Protein AF-A0A379FF55-F1 (afdb_monomer_lite)

Foldseek 3Di:
DDDDDDPDPPPDPDLVVLVVVLVVLVVVLVVLCVVCVVVVNVVSVVVSVVSVVVSVVSVVVSVVVVVVVVVVVVVVVVVVVVVVVVVVD

Structure (mmCIF, N/CA/C/O backbone):
data_AF-A0A379FF55-F1
#
_entry.id   AF-A0A379FF55-F1
#
loop_
_atom_site.group_PDB
_atom_site.id
_atom_site.type_symbol
_atom_site.label_atom_id
_atom_site.label_alt_id
_atom_site.label_comp_id
_atom_site.label_asym_id
_atom_site.label_entity_id
_atom_site.label_seq_id
_atom_site.pdbx_PDB_ins_code
_atom_site.Cartn_x
_atom_site.Cartn_y
_atom_site.Cartn_z
_atom_site.occupancy
_atom_site.B_iso_or_equiv
_atom_site.auth_seq_id
_atom_site.auth_comp_id
_atom_site.auth_asym_id
_atom_site.auth_atom_id
_atom_site.pdbx_PDB_model_num
ATOM 1 N N . MET A 1 1 ? 37.479 17.395 6.679 1.00 44.25 1 MET A N 1
ATOM 2 C CA . MET A 1 1 ? 37.215 16.070 6.079 1.00 44.25 1 MET A CA 1
ATOM 3 C C . MET A 1 1 ? 35.713 15.995 5.863 1.00 44.25 1 MET A C 1
ATOM 5 O O . MET A 1 1 ? 34.990 15.881 6.840 1.00 44.25 1 MET A O 1
ATOM 9 N N . SER A 1 2 ? 35.245 16.238 4.637 1.00 49.22 2 SER A N 1
ATOM 10 C CA . SER A 1 2 ? 33.810 16.232 4.319 1.00 49.22 2 SER A CA 1
ATOM 11 C C . SER A 1 2 ? 33.392 14.796 4.025 1.00 49.22 2 SER A C 1
ATOM 13 O O . SER A 1 2 ? 33.981 14.166 3.147 1.00 49.22 2 SER A O 1
ATOM 15 N N . ALA A 1 3 ? 32.453 14.265 4.805 1.00 61.34 3 ALA A N 1
ATOM 16 C CA . ALA A 1 3 ? 31.916 12.924 4.624 1.00 61.34 3 ALA A CA 1
ATOM 17 C C . ALA A 1 3 ? 31.120 12.871 3.310 1.00 61.34 3 ALA A C 1
ATOM 19 O O . ALA A 1 3 ? 30.203 13.663 3.100 1.00 61.34 3 ALA A O 1
ATOM 20 N N . GLY A 1 4 ? 31.517 11.976 2.405 1.00 54.81 4 GLY A N 1
ATOM 21 C CA . GLY A 1 4 ? 30.809 11.737 1.153 1.00 54.81 4 GLY A CA 1
ATOM 22 C C . GLY A 1 4 ? 29.451 11.100 1.427 1.00 54.81 4 GLY A C 1
ATOM 23 O O . GLY A 1 4 ? 29.371 10.083 2.111 1.00 54.81 4 GLY A O 1
ATOM 24 N N . HIS A 1 5 ? 28.389 11.704 0.901 1.00 63.72 5 HIS A N 1
ATOM 25 C CA . HIS A 1 5 ? 27.060 11.109 0.898 1.00 63.72 5 HIS A CA 1
ATOM 26 C C . HIS A 1 5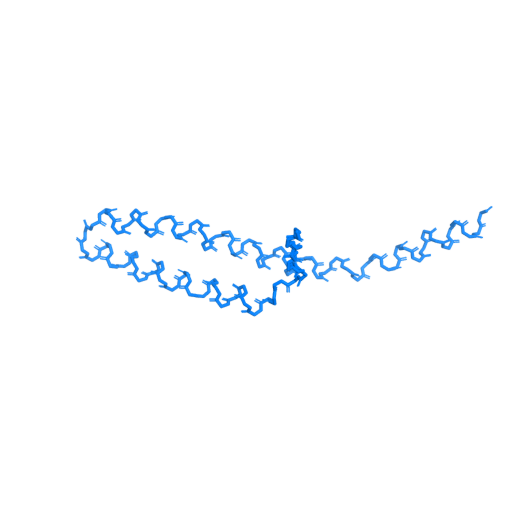 ? 26.982 10.054 -0.215 1.00 63.72 5 HIS A C 1
ATOM 28 O O . HIS A 1 5 ? 27.014 10.388 -1.399 1.00 63.72 5 HIS A O 1
ATOM 34 N N . GLU A 1 6 ? 26.886 8.780 0.169 1.00 63.00 6 GLU A N 1
ATOM 35 C CA . GLU A 1 6 ? 26.507 7.687 -0.727 1.00 63.00 6 GLU A CA 1
ATOM 36 C C . GLU A 1 6 ? 25.024 7.821 -1.086 1.00 63.00 6 GLU A C 1
ATOM 38 O O . GLU A 1 6 ? 24.136 7.656 -0.247 1.00 63.00 6 GLU A O 1
ATOM 43 N N . HIS A 1 7 ? 24.737 8.106 -2.353 1.00 65.31 7 HIS A N 1
ATOM 44 C CA . HIS A 1 7 ? 23.408 7.886 -2.902 1.00 65.31 7 HIS A CA 1
ATOM 45 C C . HIS A 1 7 ? 23.261 6.387 -3.156 1.00 65.31 7 HIS A C 1
ATOM 47 O O . HIS A 1 7 ? 23.783 5.869 -4.142 1.00 65.31 7 HIS A O 1
ATOM 53 N N . GLY A 1 8 ? 22.585 5.688 -2.239 1.00 53.75 8 GLY A N 1
ATOM 54 C CA . GLY A 1 8 ? 22.204 4.293 -2.428 1.00 53.75 8 GLY A CA 1
ATOM 55 C C . GLY A 1 8 ? 21.493 4.135 -3.770 1.00 53.75 8 GLY A C 1
ATOM 56 O O . GLY A 1 8 ? 20.472 4.777 -4.011 1.00 53.75 8 GLY A O 1
ATOM 57 N N . ASP A 1 9 ? 22.081 3.322 -4.646 1.00 49.66 9 ASP A N 1
ATOM 58 C CA . ASP A 1 9 ? 21.586 2.997 -5.981 1.00 49.66 9 ASP A CA 1
ATOM 59 C C . ASP A 1 9 ? 20.132 2.502 -5.856 1.00 49.66 9 ASP A C 1
ATOM 61 O O . ASP A 1 9 ? 19.880 1.351 -5.505 1.00 49.66 9 ASP A O 1
ATOM 65 N N . VAL A 1 10 ? 19.147 3.368 -6.127 1.00 55.19 10 VAL A N 1
ATOM 66 C CA . VAL A 1 10 ? 17.707 3.032 -6.218 1.00 55.19 10 VAL A CA 1
ATOM 67 C C . VAL A 1 10 ? 17.402 2.210 -7.478 1.00 55.19 10 VAL A C 1
ATOM 69 O O . VAL A 1 10 ? 16.301 2.253 -8.031 1.00 55.19 10 VAL A O 1
ATOM 72 N N . LYS A 1 11 ? 18.381 1.441 -7.964 1.00 51.75 11 LYS A N 1
ATOM 73 C CA . LYS A 1 11 ? 18.189 0.462 -9.024 1.00 51.75 11 LYS A CA 1
ATOM 74 C C . LYS A 1 11 ? 17.264 -0.622 -8.513 1.00 51.75 11 LYS A C 1
ATOM 76 O O . LYS A 1 11 ? 17.661 -1.463 -7.717 1.00 51.75 11 LYS A O 1
ATOM 81 N N . ALA A 1 12 ? 16.039 -0.575 -9.024 1.00 56.34 12 ALA A N 1
ATOM 82 C CA . ALA A 1 12 ? 15.051 -1.634 -8.950 1.00 56.34 12 ALA A CA 1
ATOM 83 C C . ALA A 1 12 ? 14.878 -2.176 -7.526 1.00 56.34 12 ALA A C 1
ATOM 85 O O . ALA A 1 12 ? 15.435 -3.217 -7.174 1.00 56.34 12 ALA A O 1
ATOM 86 N N . LEU A 1 13 ? 14.056 -1.496 -6.713 1.00 58.59 13 LEU A N 1
ATOM 87 C CA . LEU A 1 13 ? 13.460 -2.153 -5.550 1.00 58.59 13 LEU A CA 1
ATOM 88 C C . LEU A 1 13 ? 12.952 -3.523 -6.026 1.00 58.59 13 LEU A C 1
ATOM 90 O O . LEU A 1 13 ? 12.141 -3.554 -6.958 1.00 58.59 13 LEU A O 1
ATOM 94 N N . PRO A 1 14 ? 13.463 -4.639 -5.470 1.00 65.00 14 PRO A N 1
ATOM 95 C CA . PRO A 1 14 ? 13.053 -5.960 -5.903 1.00 65.00 14 PRO A CA 1
ATOM 96 C C . PRO A 1 14 ? 11.532 -6.007 -5.852 1.00 65.00 14 PRO A C 1
ATOM 98 O O . PRO A 1 14 ? 10.957 -5.650 -4.825 1.00 65.00 14 PRO A O 1
ATOM 101 N N . GLU A 1 15 ? 10.884 -6.418 -6.939 1.00 70.94 15 GLU A N 1
ATOM 102 C CA . GLU A 1 15 ? 9.419 -6.515 -7.026 1.00 70.94 15 GLU A CA 1
ATOM 103 C C . GLU A 1 15 ? 8.835 -7.236 -5.801 1.00 70.94 15 GLU A C 1
ATOM 105 O O . GLU A 1 15 ? 7.815 -6.827 -5.257 1.00 70.94 15 GLU A O 1
ATOM 110 N N . SER A 1 16 ? 9.564 -8.228 -5.280 1.00 74.81 16 SER A N 1
ATOM 111 C CA . SER A 1 16 ? 9.267 -8.932 -4.033 1.00 74.81 16 SER A CA 1
ATOM 112 C C . SER A 1 16 ? 9.108 -8.007 -2.820 1.00 74.81 16 SER A C 1
ATOM 114 O O . SER A 1 16 ? 8.196 -8.202 -2.028 1.00 74.81 16 SER A O 1
ATOM 116 N N . ARG A 1 17 ? 9.964 -6.991 -2.656 1.00 82.19 17 ARG A N 1
ATOM 117 C CA . ARG A 1 17 ? 9.874 -6.029 -1.543 1.00 82.19 17 ARG A CA 1
ATOM 118 C C . ARG A 1 17 ? 8.670 -5.107 -1.693 1.00 82.19 17 ARG A C 1
ATOM 120 O O . ARG A 1 17 ? 8.024 -4.804 -0.696 1.00 82.19 17 ARG A O 1
ATOM 127 N N . LEU A 1 18 ? 8.352 -4.700 -2.923 1.00 83.00 18 LEU A N 1
ATOM 128 C CA . LEU A 1 18 ? 7.180 -3.871 -3.204 1.00 83.00 18 LEU A CA 1
ATOM 129 C C . LEU A 1 18 ? 5.876 -4.650 -2.963 1.00 83.00 18 LEU A C 1
ATOM 131 O O . LEU A 1 18 ? 4.943 -4.117 -2.372 1.00 83.00 18 LEU A O 1
ATOM 135 N N . LEU A 1 19 ? 5.848 -5.935 -3.334 1.00 84.69 19 LEU A N 1
ATOM 136 C CA . LEU A 1 19 ? 4.745 -6.8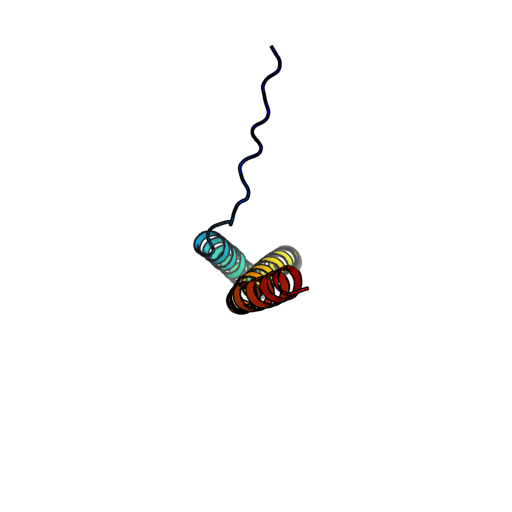52 -3.033 1.00 84.69 19 LEU A CA 1
ATOM 137 C C . LEU A 1 19 ? 4.571 -7.079 -1.527 1.00 84.69 19 LEU A C 1
ATOM 139 O O . LEU A 1 19 ? 3.444 -7.061 -1.042 1.00 84.69 19 LEU A O 1
ATOM 143 N N . ILE A 1 20 ? 5.667 -7.263 -0.781 1.00 88.56 20 ILE A N 1
ATOM 144 C CA . ILE A 1 20 ? 5.622 -7.411 0.682 1.00 88.56 20 ILE A CA 1
ATOM 145 C C . ILE A 1 20 ? 5.070 -6.140 1.336 1.00 88.56 20 ILE A C 1
ATOM 147 O O . ILE A 1 20 ? 4.188 -6.236 2.185 1.00 88.56 20 ILE A O 1
ATOM 151 N N . ALA A 1 21 ? 5.544 -4.960 0.922 1.00 87.81 21 ALA A N 1
ATOM 152 C CA . ALA A 1 21 ? 5.041 -3.685 1.429 1.00 87.81 21 ALA A CA 1
ATOM 153 C C . ALA A 1 21 ? 3.542 -3.514 1.133 1.00 87.81 21 ALA A C 1
ATOM 155 O O . ALA A 1 21 ? 2.774 -3.208 2.039 1.00 87.81 21 ALA A O 1
ATOM 156 N N . PHE A 1 22 ? 3.109 -3.801 -0.099 1.00 89.19 22 PHE A N 1
ATOM 157 C CA . PHE A 1 22 ? 1.695 -3.751 -0.479 1.00 89.19 22 PHE A CA 1
ATOM 158 C C . PHE A 1 22 ? 0.836 -4.714 0.351 1.00 89.19 22 PHE A C 1
ATOM 160 O O . PHE A 1 22 ? -0.225 -4.329 0.836 1.00 89.19 22 PHE A O 1
ATOM 167 N N . ALA A 1 23 ? 1.303 -5.949 0.556 1.00 91.12 23 ALA A N 1
ATOM 168 C CA . ALA A 1 23 ? 0.598 -6.940 1.362 1.00 91.12 23 ALA A CA 1
ATOM 169 C C . ALA A 1 23 ? 0.467 -6.504 2.830 1.00 91.12 23 ALA A C 1
ATOM 171 O O . ALA A 1 23 ? -0.619 -6.604 3.399 1.00 91.12 23 ALA A O 1
ATOM 172 N N . LEU A 1 24 ? 1.542 -5.982 3.429 1.00 91.81 24 LEU A N 1
ATOM 173 C CA . LEU A 1 24 ? 1.532 -5.467 4.800 1.00 91.81 24 LEU A CA 1
ATOM 174 C C . LEU A 1 24 ? 0.568 -4.286 4.942 1.00 91.81 24 LEU A C 1
ATOM 176 O O . LEU A 1 24 ? -0.377 -4.384 5.724 1.00 91.81 24 LEU A O 1
ATOM 180 N N . THR A 1 25 ? 0.751 -3.223 4.153 1.00 91.31 25 THR A N 1
ATOM 181 C CA . THR A 1 25 ? -0.091 -2.016 4.207 1.00 91.31 25 THR A CA 1
ATOM 182 C C . THR A 1 25 ? -1.554 -2.345 3.916 1.00 91.31 25 THR A C 1
ATOM 184 O O . THR A 1 25 ? -2.437 -1.917 4.654 1.00 91.31 25 THR A O 1
ATOM 187 N N . GLY A 1 26 ? -1.825 -3.168 2.899 1.00 90.50 26 GLY A N 1
ATOM 188 C CA . GLY A 1 26 ? -3.181 -3.593 2.556 1.00 90.50 26 GLY A CA 1
ATOM 189 C C . GLY A 1 26 ? -3.846 -4.416 3.661 1.00 90.50 26 GLY A C 1
ATOM 190 O O . GLY A 1 26 ? -5.013 -4.192 3.969 1.00 90.50 26 GLY A O 1
ATOM 191 N N . SER A 1 27 ? -3.113 -5.334 4.300 1.00 93.75 27 SER A N 1
ATOM 192 C CA . SER A 1 27 ? -3.659 -6.135 5.404 1.00 93.75 27 SER A CA 1
ATOM 193 C C . SER A 1 27 ? -4.002 -5.287 6.631 1.00 93.75 27 SER A C 1
ATOM 195 O O . SER A 1 27 ? -5.095 -5.426 7.177 1.00 93.75 27 SER A O 1
ATOM 197 N N . PHE A 1 28 ? -3.116 -4.363 7.015 1.00 92.00 28 PHE A N 1
ATOM 198 C CA . PHE A 1 28 ? -3.349 -3.437 8.122 1.00 92.00 28 PHE A CA 1
ATOM 199 C C . PHE A 1 28 ? -4.525 -2.502 7.835 1.00 92.00 28 PHE A C 1
ATOM 201 O O . PHE A 1 28 ? -5.399 -2.358 8.683 1.00 92.00 28 PHE A O 1
ATOM 208 N N . MET A 1 29 ? -4.620 -1.974 6.611 1.00 93.25 29 MET A N 1
ATOM 209 C CA . MET A 1 29 ? -5.745 -1.138 6.186 1.00 93.25 29 MET A CA 1
ATOM 210 C C . MET A 1 29 ? -7.086 -1.870 6.346 1.00 93.25 29 MET A C 1
ATOM 212 O O . MET A 1 29 ? -8.047 -1.285 6.837 1.00 93.25 29 MET A O 1
ATOM 216 N N . VAL A 1 30 ? -7.171 -3.156 5.979 1.00 93.19 30 VAL A N 1
ATOM 217 C CA . VAL A 1 30 ? -8.400 -3.953 6.165 1.00 93.19 30 VAL A CA 1
ATOM 218 C C . VAL A 1 30 ? -8.724 -4.138 7.649 1.00 93.19 30 VAL A C 1
ATOM 220 O O . VAL A 1 30 ? -9.885 -4.008 8.037 1.00 93.19 30 VAL A O 1
ATOM 223 N N . ILE A 1 31 ? -7.717 -4.420 8.480 1.00 94.12 31 ILE A N 1
ATOM 224 C CA . ILE A 1 31 ? -7.895 -4.583 9.929 1.00 94.12 31 ILE A CA 1
ATOM 225 C C . ILE A 1 31 ? -8.412 -3.285 10.557 1.00 94.12 31 ILE A C 1
ATOM 227 O O . ILE A 1 31 ? -9.381 -3.327 11.311 1.00 94.12 31 ILE A O 1
ATOM 231 N N . GLU A 1 32 ? -7.816 -2.140 10.231 1.00 90.94 32 GLU A N 1
ATOM 232 C CA . GLU A 1 32 ? -8.212 -0.834 10.767 1.00 90.94 32 GLU A CA 1
ATOM 233 C C . GLU A 1 32 ? -9.566 -0.373 10.246 1.00 90.94 32 GLU A C 1
ATOM 235 O O . GLU A 1 32 ? -10.355 0.181 11.007 1.00 90.94 32 GLU A O 1
ATOM 240 N N . PHE A 1 33 ? -9.885 -0.657 8.983 1.00 90.50 33 PHE A N 1
ATOM 241 C CA . PHE A 1 33 ? -11.199 -0.363 8.423 1.00 90.50 33 PHE A CA 1
ATOM 242 C C . PHE A 1 33 ? -12.301 -1.160 9.134 1.00 90.50 33 PHE A C 1
ATOM 244 O O . PHE A 1 33 ? -13.313 -0.594 9.549 1.00 90.50 33 PHE A O 1
ATOM 251 N N . ILE A 1 34 ? -12.091 -2.467 9.335 1.00 91.88 34 ILE A N 1
ATOM 252 C CA . ILE A 1 34 ? -13.032 -3.324 10.071 1.00 91.88 34 ILE A CA 1
ATOM 253 C C . ILE A 1 34 ? -13.091 -2.909 11.546 1.00 91.88 34 ILE A C 1
ATOM 255 O O . ILE A 1 34 ? -14.179 -2.804 12.106 1.00 91.88 34 ILE A O 1
ATOM 259 N N . GLY A 1 35 ? -11.948 -2.629 12.174 1.00 91.12 35 GLY A N 1
ATOM 260 C CA . GLY A 1 35 ? -11.871 -2.154 13.554 1.00 91.12 35 GLY A CA 1
ATOM 261 C C . GLY A 1 35 ? -12.588 -0.817 13.749 1.00 91.12 35 GLY A C 1
ATOM 262 O O . GLY A 1 35 ? -13.346 -0.660 14.703 1.00 91.12 35 GLY A O 1
ATOM 263 N N . GLY A 1 36 ? -12.426 0.122 12.819 1.00 90.19 36 GLY A N 1
ATOM 264 C CA . GLY A 1 36 ? -13.122 1.408 12.807 1.00 90.19 36 GLY A CA 1
ATOM 265 C C . GLY A 1 36 ? -14.626 1.259 12.610 1.00 90.19 36 GLY A C 1
ATOM 266 O O . GLY A 1 36 ? -15.394 1.929 13.295 1.00 90.19 36 GLY A O 1
ATOM 267 N N . TYR A 1 37 ? -15.053 0.330 11.751 1.00 89.44 37 TYR A N 1
ATOM 268 C CA . TYR A 1 37 ? -16.469 0.015 11.567 1.00 89.44 37 TYR A CA 1
ATOM 269 C C . TYR A 1 37 ? -17.091 -0.612 12.823 1.00 89.44 37 TYR A C 1
ATOM 271 O O . TYR A 1 37 ? -18.147 -0.176 13.267 1.00 89.44 37 TYR A O 1
ATOM 279 N N . LEU A 1 38 ? -16.421 -1.593 13.438 1.00 91.88 38 LEU A N 1
ATOM 280 C CA . LEU A 1 38 ? -16.901 -2.266 14.653 1.00 91.88 38 LEU A CA 1
ATOM 281 C C . LEU A 1 38 ? -16.925 -1.349 15.882 1.00 91.88 38 LEU A C 1
ATOM 283 O O . LEU A 1 38 ? -17.760 -1.531 16.761 1.00 91.88 38 LEU A O 1
ATOM 287 N N . THR A 1 39 ? -15.998 -0.394 15.963 1.00 92.00 39 THR A N 1
ATOM 288 C CA . THR A 1 39 ? -15.915 0.574 17.070 1.00 92.00 39 THR A CA 1
ATOM 289 C C . THR A 1 39 ? -16.712 1.854 16.814 1.00 92.00 39 THR A C 1
ATOM 291 O O . THR A 1 39 ? -16.690 2.746 17.659 1.00 92.00 39 THR A O 1
ATOM 294 N N . GLU A 1 40 ? -17.383 1.962 15.657 1.00 87.81 40 GLU A N 1
ATOM 295 C CA . GLU A 1 40 ? -18.079 3.168 15.175 1.00 87.81 40 GLU A CA 1
ATOM 296 C C . GLU A 1 40 ? -17.205 4.440 15.235 1.00 87.81 40 GLU A C 1
ATOM 298 O O . GLU A 1 40 ? -17.684 5.563 15.402 1.00 87.81 40 GLU A O 1
ATOM 303 N N . SER A 1 41 ? -15.886 4.271 15.094 1.00 88.12 41 SER A N 1
ATOM 304 C CA . SER A 1 41 ? -14.904 5.335 15.277 1.00 88.12 41 SER A CA 1
ATOM 305 C C . SER A 1 41 ? -14.455 5.917 13.941 1.00 88.12 41 SER A C 1
ATOM 307 O O . SER A 1 41 ? -13.674 5.316 13.198 1.00 88.12 41 SER A O 1
ATOM 309 N N . LEU A 1 42 ? -14.880 7.154 13.670 1.00 88.50 42 LEU A N 1
ATOM 310 C CA . LEU A 1 42 ? -14.433 7.925 12.504 1.00 88.50 42 LEU A CA 1
ATOM 311 C C . LEU A 1 42 ? -12.922 8.196 12.515 1.00 88.50 42 LEU A C 1
ATOM 313 O O . LEU A 1 42 ? -12.338 8.398 11.454 1.00 88.50 42 LEU A O 1
ATOM 317 N N . ALA A 1 43 ? -12.283 8.179 13.689 1.00 90.44 43 ALA A N 1
ATOM 318 C CA . ALA A 1 43 ? -10.841 8.365 13.806 1.00 90.44 43 ALA A CA 1
ATOM 319 C C . ALA A 1 43 ? -10.068 7.196 13.176 1.00 90.44 43 ALA A C 1
ATOM 321 O O . ALA A 1 43 ? -9.155 7.433 12.391 1.00 90.44 43 ALA A O 1
ATOM 322 N N . LEU A 1 44 ? -10.478 5.949 13.444 1.00 85.88 44 LEU A N 1
ATOM 323 C CA . LEU A 1 44 ? -9.863 4.766 12.824 1.00 85.88 44 LEU A CA 1
ATOM 324 C C . LEU A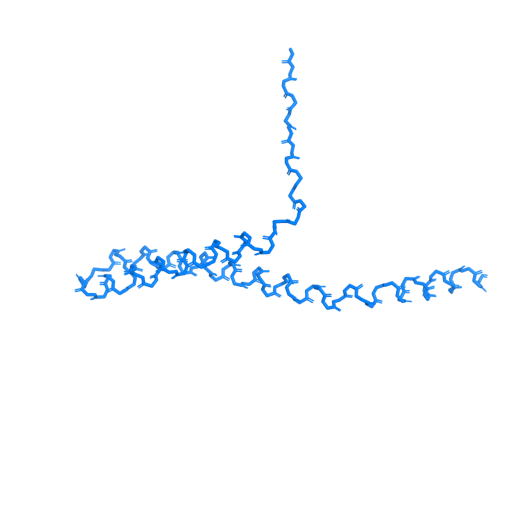 1 44 ? -10.151 4.705 11.321 1.00 85.88 44 LEU A C 1
ATOM 326 O O . LEU A 1 44 ? -9.277 4.351 10.538 1.00 85.88 44 LEU A O 1
ATOM 330 N N . ILE A 1 45 ? -11.361 5.089 10.901 1.00 88.62 45 ILE A N 1
ATOM 331 C CA . ILE A 1 45 ? -11.698 5.161 9.473 1.00 88.62 45 ILE A CA 1
ATOM 332 C C . ILE A 1 45 ? -10.847 6.228 8.764 1.00 88.62 45 ILE A C 1
ATOM 334 O O . ILE A 1 45 ? -10.402 6.010 7.637 1.00 88.62 45 ILE A O 1
ATOM 338 N N . SER A 1 46 ? -10.588 7.368 9.416 1.00 92.81 46 SER A N 1
ATOM 339 C CA . SER A 1 46 ? -9.705 8.411 8.884 1.00 92.81 46 SER A CA 1
ATOM 340 C C . SER A 1 46 ? -8.260 7.932 8.741 1.00 92.81 46 SER A C 1
ATOM 342 O O . SER A 1 46 ? -7.610 8.286 7.759 1.00 92.81 46 SER A O 1
ATOM 344 N N . ASP A 1 47 ? -7.763 7.137 9.688 1.00 90.31 47 ASP A N 1
ATOM 345 C CA . ASP A 1 47 ? -6.415 6.564 9.621 1.00 90.31 47 ASP A CA 1
ATOM 346 C C . ASP A 1 47 ? -6.306 5.537 8.480 1.00 90.31 47 ASP A C 1
ATOM 348 O O . ASP A 1 47 ? -5.428 5.634 7.616 1.00 90.31 47 ASP A O 1
ATOM 352 N N . ALA A 1 48 ? -7.309 4.659 8.360 1.00 90.38 48 ALA A N 1
ATOM 353 C CA . ALA A 1 48 ? -7.410 3.685 7.276 1.00 90.38 48 ALA A CA 1
ATOM 354 C C . ALA A 1 48 ? -7.484 4.343 5.881 1.00 90.38 48 ALA A C 1
ATOM 356 O O . ALA A 1 48 ? -6.948 3.804 4.913 1.00 90.38 48 ALA A O 1
ATOM 357 N N . MET A 1 49 ? -8.112 5.520 5.754 1.00 90.69 49 MET A N 1
ATOM 358 C CA . MET A 1 49 ? -8.209 6.266 4.488 1.00 90.69 49 MET A CA 1
ATOM 359 C C . MET A 1 49 ? -6.856 6.790 3.987 1.00 90.69 49 MET A C 1
ATOM 361 O O . MET A 1 49 ? -6.607 6.787 2.777 1.00 90.69 49 MET A O 1
ATOM 365 N N . HIS A 1 50 ? -5.970 7.228 4.884 1.00 92.12 50 HIS A N 1
ATOM 366 C CA . HIS A 1 50 ? -4.627 7.644 4.475 1.00 92.12 50 HIS A CA 1
ATOM 367 C C . HIS A 1 50 ? -3.821 6.424 3.998 1.00 92.12 50 HIS A C 1
ATOM 369 O O . HIS A 1 50 ? -3.286 6.445 2.887 1.00 92.12 50 HIS A O 1
ATOM 375 N N . MET A 1 51 ? -3.883 5.309 4.740 1.00 92.50 51 MET A N 1
ATOM 376 C CA . MET A 1 51 ? -3.200 4.069 4.360 1.00 92.50 51 MET A CA 1
ATOM 377 C C . MET A 1 51 ? -3.760 3.454 3.074 1.00 92.50 51 MET A C 1
ATOM 379 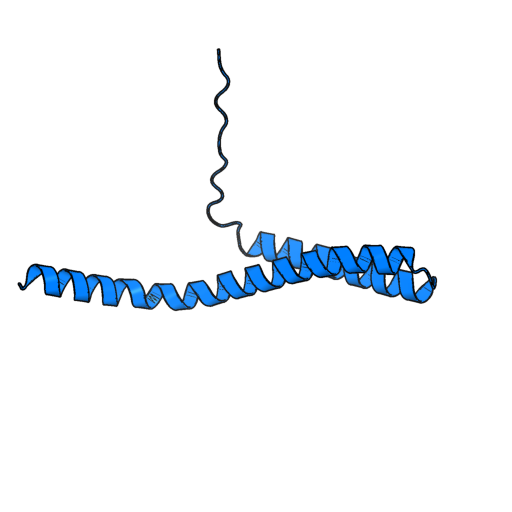O O . MET A 1 51 ? -3.026 2.813 2.320 1.00 92.50 51 MET A O 1
ATOM 383 N N . MET A 1 52 ? -5.047 3.666 2.778 1.00 91.06 52 MET A N 1
ATOM 384 C CA . MET A 1 52 ? -5.657 3.264 1.509 1.00 91.06 52 MET A CA 1
ATOM 385 C C . MET A 1 52 ? -4.982 3.958 0.324 1.00 91.06 52 MET A C 1
ATOM 387 O O . MET A 1 52 ? -4.732 3.324 -0.702 1.00 91.06 52 MET A O 1
ATOM 391 N N . THR A 1 53 ? -4.662 5.247 0.460 1.00 92.00 53 THR A N 1
ATOM 392 C CA . THR A 1 53 ? -3.987 6.011 -0.598 1.00 92.00 53 THR A CA 1
ATOM 393 C C . THR A 1 53 ? -2.572 5.478 -0.833 1.00 92.00 53 THR A C 1
ATOM 395 O O . THR A 1 53 ? -2.172 5.292 -1.985 1.00 92.00 53 THR A O 1
ATOM 398 N N . ASP A 1 54 ? -1.857 5.127 0.238 1.00 90.06 54 ASP A N 1
ATOM 399 C CA . ASP A 1 54 ? -0.528 4.514 0.153 1.00 90.06 54 ASP A CA 1
ATOM 400 C C . ASP A 1 54 ? -0.571 3.127 -0.506 1.00 90.06 54 ASP A C 1
ATOM 402 O O . ASP A 1 54 ? 0.231 2.820 -1.395 1.00 90.06 54 ASP A O 1
ATOM 406 N N . ALA A 1 55 ? -1.557 2.296 -0.151 1.00 90.31 55 ALA A N 1
ATOM 407 C CA . ALA A 1 55 ? -1.780 1.004 -0.797 1.00 90.31 55 ALA A CA 1
ATOM 408 C C . ALA A 1 55 ? -2.097 1.159 -2.296 1.00 90.31 55 ALA A C 1
ATOM 410 O O . ALA A 1 55 ? -1.603 0.385 -3.121 1.00 90.31 55 ALA A O 1
ATOM 411 N N . PHE A 1 56 ? -2.875 2.178 -2.672 1.00 92.25 56 PHE A N 1
ATOM 412 C CA . PHE A 1 56 ? -3.206 2.463 -4.069 1.00 92.25 56 PHE A CA 1
ATOM 413 C C . PHE A 1 56 ? -1.975 2.907 -4.871 1.00 92.25 56 PHE A C 1
ATOM 415 O O . PHE A 1 56 ? -1.777 2.458 -6.002 1.00 92.25 56 PHE A O 1
ATOM 422 N N . ALA A 1 57 ? -1.103 3.728 -4.278 1.00 91.50 57 ALA A N 1
ATOM 423 C CA . ALA A 1 57 ? 0.166 4.116 -4.887 1.00 91.50 57 ALA A CA 1
ATOM 424 C C . ALA A 1 57 ? 1.068 2.895 -5.149 1.00 91.50 57 ALA A C 1
ATOM 426 O O . ALA A 1 57 ? 1.612 2.751 -6.248 1.00 91.50 57 ALA A O 1
ATOM 427 N N . LEU A 1 58 ? 1.171 1.974 -4.182 1.00 89.88 58 LEU A N 1
ATOM 428 C CA . LEU A 1 58 ? 1.912 0.716 -4.338 1.00 89.88 58 LEU A CA 1
ATOM 429 C C . LEU A 1 58 ? 1.306 -0.188 -5.424 1.00 89.88 58 LEU A C 1
ATOM 431 O O . LEU A 1 58 ? 2.046 -0.771 -6.220 1.00 89.88 58 LEU A O 1
ATOM 435 N N . LEU A 1 59 ? -0.026 -0.268 -5.510 1.00 89.12 59 LEU A N 1
ATOM 436 C CA . LEU A 1 59 ? -0.725 -1.023 -6.553 1.00 89.12 59 LEU A CA 1
ATOM 437 C C . LEU A 1 59 ? -0.413 -0.478 -7.953 1.00 89.12 59 LEU A C 1
ATOM 439 O O . LEU A 1 59 ? -0.067 -1.241 -8.857 1.00 89.12 59 LEU A O 1
ATOM 443 N N . LEU A 1 60 ? -0.492 0.843 -8.135 1.00 90.88 60 LEU A N 1
ATOM 444 C CA . LEU A 1 60 ? -0.164 1.489 -9.407 1.00 90.88 60 LEU A CA 1
ATOM 445 C C . LEU A 1 60 ? 1.310 1.290 -9.781 1.00 90.88 60 LEU A C 1
ATOM 447 O O . LEU A 1 60 ? 1.610 1.017 -10.944 1.00 90.88 60 LEU A O 1
ATOM 451 N N . ALA A 1 61 ? 2.223 1.358 -8.810 1.00 88.25 61 ALA A N 1
ATOM 452 C CA . ALA A 1 61 ? 3.640 1.085 -9.033 1.00 88.25 61 ALA A CA 1
ATOM 453 C C . ALA A 1 61 ? 3.882 -0.362 -9.505 1.00 88.25 61 ALA A C 1
ATOM 455 O O . ALA A 1 61 ? 4.626 -0.580 -10.463 1.00 88.25 61 ALA A O 1
ATOM 456 N N . LEU A 1 62 ? 3.209 -1.350 -8.903 1.00 85.69 62 LEU A N 1
ATOM 457 C CA . LEU A 1 62 ? 3.269 -2.750 -9.341 1.00 85.69 62 LEU A CA 1
ATOM 458 C C . LEU A 1 62 ? 2.741 -2.927 -10.772 1.00 85.69 62 LEU A C 1
ATOM 460 O O . LEU A 1 62 ? 3.378 -3.604 -11.582 1.00 85.69 62 LEU A O 1
ATOM 464 N N . ILE A 1 63 ? 1.618 -2.284 -11.112 1.00 87.12 63 ILE A N 1
ATOM 465 C CA . ILE A 1 63 ? 1.059 -2.307 -12.473 1.00 87.12 63 ILE A CA 1
ATOM 466 C C . ILE A 1 63 ? 2.040 -1.681 -13.471 1.00 87.12 63 ILE A C 1
ATOM 468 O O . ILE A 1 63 ? 2.270 -2.253 -14.537 1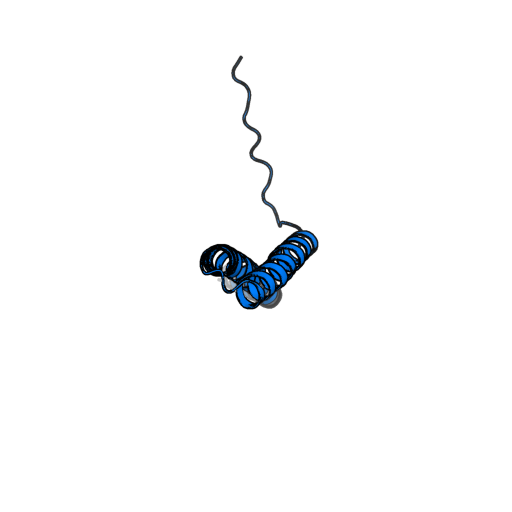.00 87.12 63 ILE A O 1
ATOM 472 N N . ALA A 1 64 ? 2.658 -0.548 -13.129 1.00 87.12 64 ALA A N 1
ATOM 473 C CA . ALA A 1 64 ? 3.632 0.128 -13.981 1.00 87.12 64 ALA A CA 1
ATOM 474 C C . ALA A 1 64 ? 4.869 -0.745 -14.247 1.00 87.12 64 ALA A C 1
ATOM 476 O O . ALA A 1 64 ? 5.293 -0.878 -15.397 1.00 87.12 64 ALA A O 1
ATOM 477 N N . ILE A 1 65 ? 5.405 -1.403 -13.213 1.00 83.69 65 ILE A N 1
ATOM 478 C CA . ILE A 1 65 ? 6.525 -2.348 -13.347 1.00 83.69 65 ILE A CA 1
ATOM 479 C C . ILE A 1 65 ? 6.125 -3.532 -14.237 1.00 83.69 65 ILE A C 1
ATOM 481 O O . ILE A 1 65 ? 6.874 -3.928 -15.135 1.00 83.69 65 ILE A O 1
ATOM 485 N N . HIS A 1 66 ? 4.925 -4.081 -14.033 1.00 79.88 66 HIS A N 1
ATOM 486 C CA . HIS A 1 66 ? 4.427 -5.196 -14.831 1.00 79.88 66 HIS A CA 1
ATOM 487 C C . HIS A 1 66 ? 4.220 -4.813 -16.307 1.00 79.88 66 HIS A C 1
ATOM 489 O O . HIS A 1 66 ? 4.575 -5.587 -17.198 1.00 79.88 66 HIS A O 1
ATOM 495 N N . ALA A 1 67 ? 3.688 -3.619 -16.579 1.00 79.56 67 ALA A N 1
ATOM 496 C CA . ALA A 1 67 ? 3.489 -3.101 -17.930 1.00 79.56 67 ALA A CA 1
ATOM 497 C C . ALA A 1 67 ? 4.822 -2.788 -18.635 1.00 79.56 67 ALA A C 1
ATOM 499 O O . ALA A 1 67 ? 5.008 -3.173 -19.790 1.00 79.56 67 ALA A O 1
ATOM 500 N N . GLY A 1 68 ? 5.778 -2.167 -17.934 1.00 72.06 68 GLY A N 1
ATOM 501 C CA . GLY A 1 68 ? 7.092 -1.804 -18.477 1.00 72.06 68 GLY A CA 1
ATOM 502 C C . GLY A 1 68 ? 7.903 -3.003 -18.978 1.00 72.06 68 GLY A C 1
ATOM 503 O O . GLY A 1 68 ? 8.558 -2.916 -20.017 1.00 72.06 68 GLY A O 1
ATOM 504 N N . ARG A 1 69 ? 7.779 -4.169 -18.328 1.00 64.75 69 ARG A N 1
ATOM 505 C CA . ARG A 1 69 ? 8.437 -5.407 -18.783 1.00 64.75 69 ARG A CA 1
ATOM 506 C C . ARG A 1 69 ? 8.015 -5.863 -20.179 1.00 64.75 69 ARG A C 1
ATOM 508 O O . ARG A 1 69 ? 8.829 -6.458 -20.879 1.00 64.75 69 ARG A O 1
ATOM 515 N N . LYS A 1 70 ? 6.776 -5.595 -20.608 1.00 55.62 70 LYS A N 1
ATOM 516 C CA . LYS A 1 70 ? 6.321 -5.974 -21.959 1.00 55.62 70 LYS A CA 1
ATOM 517 C C . LYS A 1 70 ? 6.903 -5.071 -23.053 1.00 55.62 70 LYS A C 1
ATOM 519 O O . LYS A 1 70 ? 7.049 -5.520 -24.185 1.00 55.62 70 LYS A O 1
ATOM 524 N N . GLN A 1 71 ? 7.271 -3.831 -22.723 1.00 54.69 71 GLN A N 1
ATOM 525 C CA . GLN A 1 71 ? 7.778 -2.847 -23.685 1.00 54.69 71 GLN A CA 1
ATOM 526 C C . GLN A 1 71 ? 9.243 -3.111 -24.087 1.00 54.69 71 GLN A C 1
ATOM 528 O O . GLN A 1 71 ? 9.642 -2.817 -25.214 1.00 54.69 71 GLN A O 1
ATOM 533 N N . GLN A 1 72 ? 10.039 -3.703 -23.192 1.00 57.69 72 GLN A N 1
ATOM 534 C CA . GLN A 1 72 ? 11.493 -3.843 -23.356 1.00 57.69 72 GLN A CA 1
ATOM 535 C C . GLN A 1 72 ? 11.918 -4.872 -24.425 1.00 57.69 72 GLN A C 1
ATOM 537 O O . GLN A 1 72 ? 13.075 -4.894 -24.829 1.00 57.69 72 GLN A O 1
ATOM 542 N N . ILE A 1 73 ? 10.995 -5.704 -24.925 1.00 57.81 73 ILE A N 1
ATOM 543 C CA . ILE A 1 73 ? 11.287 -6.685 -25.988 1.00 57.81 73 ILE A CA 1
ATOM 544 C C . ILE A 1 73 ? 11.271 -6.036 -27.391 1.00 57.81 73 ILE A C 1
ATOM 546 O O . ILE A 1 73 ? 11.929 -6.529 -28.305 1.00 57.81 73 ILE A O 1
ATOM 550 N N . TYR A 1 74 ? 10.594 -4.895 -27.581 1.00 59.81 74 TYR A N 1
ATOM 551 C CA . TYR A 1 74 ? 10.487 -4.234 -28.895 1.00 59.81 74 TYR A CA 1
ATOM 552 C C . TYR A 1 74 ? 11.561 -3.168 -29.161 1.00 59.81 74 TYR A C 1
ATOM 554 O O . TYR A 1 74 ? 11.794 -2.811 -30.318 1.00 59.81 74 TYR A O 1
ATOM 562 N N . SER A 1 75 ? 12.233 -2.661 -28.123 1.00 62.12 75 SER A N 1
ATOM 563 C CA . SER A 1 75 ? 13.234 -1.596 -28.263 1.00 62.12 75 SER A CA 1
ATOM 564 C C . SER A 1 75 ? 14.510 -2.063 -28.959 1.00 62.12 75 SER A C 1
ATOM 566 O O . SER A 1 75 ? 15.066 -1.303 -29.740 1.00 62.12 75 SER A O 1
ATOM 568 N N . GLU A 1 76 ? 14.937 -3.311 -28.755 1.00 67.56 76 GLU A N 1
ATOM 569 C CA . GLU A 1 76 ? 16.155 -3.863 -29.373 1.00 67.56 76 GLU A CA 1
ATOM 570 C C . GLU A 1 76 ? 15.999 -4.040 -30.892 1.00 67.56 76 GLU A C 1
ATOM 572 O O . GLU A 1 76 ? 16.883 -3.679 -31.665 1.00 67.56 76 GLU A O 1
ATOM 577 N N . LEU A 1 77 ? 14.840 -4.534 -31.348 1.00 70.25 77 LEU A N 1
ATOM 578 C CA . LEU A 1 77 ? 14.531 -4.680 -32.777 1.00 70.25 77 LEU A CA 1
ATOM 579 C C . LEU A 1 77 ? 14.416 -3.321 -33.474 1.00 70.25 77 LEU A C 1
ATOM 581 O O . LEU A 1 77 ? 14.947 -3.149 -34.572 1.00 70.25 77 LEU A O 1
ATOM 585 N N . MET A 1 78 ? 13.769 -2.346 -32.830 1.00 71.88 78 MET A N 1
ATOM 586 C CA . MET A 1 78 ? 13.679 -0.983 -33.359 1.00 71.88 78 MET A CA 1
ATOM 587 C C . MET A 1 78 ? 15.035 -0.274 -33.343 1.00 71.88 78 MET A C 1
ATOM 589 O O . MET A 1 78 ? 15.382 0.379 -34.324 1.00 71.88 78 MET A O 1
ATOM 593 N N . ALA A 1 79 ? 15.843 -0.453 -32.295 1.00 78.62 79 ALA A N 1
ATOM 594 C CA . ALA A 1 79 ? 17.198 0.084 -32.222 1.00 78.62 79 ALA A CA 1
ATOM 595 C C . ALA A 1 79 ? 18.101 -0.519 -33.305 1.00 78.62 79 ALA A C 1
ATOM 597 O O . ALA A 1 79 ? 18.794 0.225 -33.995 1.00 78.62 79 ALA A O 1
ATOM 598 N N . MET A 1 80 ? 18.038 -1.836 -33.534 1.00 79.38 80 MET A N 1
ATOM 599 C CA . MET A 1 80 ? 18.763 -2.486 -34.628 1.00 79.38 80 MET A CA 1
ATOM 600 C C . MET A 1 80 ? 18.306 -1.983 -36.000 1.00 79.38 80 MET A C 1
ATOM 602 O O . MET A 1 80 ? 19.151 -1.718 -36.849 1.00 79.38 80 MET A O 1
ATOM 606 N N . LEU A 1 81 ? 17.000 -1.816 -36.234 1.00 82.25 81 LEU A N 1
ATOM 607 C CA . LEU A 1 81 ? 16.478 -1.296 -37.504 1.00 82.25 81 LEU A CA 1
ATOM 608 C C . LEU A 1 81 ? 16.909 0.155 -37.758 1.00 82.25 81 LEU A C 1
ATOM 610 O O . LEU A 1 81 ? 17.356 0.467 -38.861 1.00 82.25 81 LEU A O 1
ATOM 614 N N . VAL A 1 82 ? 16.835 1.021 -36.745 1.00 84.06 82 VAL A N 1
ATOM 615 C CA . VAL A 1 82 ? 17.273 2.424 -36.832 1.00 84.06 82 VAL A CA 1
ATOM 616 C C . VAL A 1 82 ? 18.781 2.516 -37.060 1.00 84.06 82 VAL A C 1
ATOM 618 O O . VAL A 1 82 ? 19.217 3.265 -37.932 1.00 84.06 82 VAL A O 1
ATOM 621 N N . LEU A 1 83 ? 19.577 1.722 -36.338 1.00 86.94 83 LEU A N 1
ATOM 622 C CA . LEU A 1 83 ? 21.032 1.679 -36.489 1.00 86.94 83 LEU A CA 1
ATOM 623 C C . LEU A 1 83 ? 21.433 1.185 -37.885 1.00 86.94 83 LEU A C 1
ATOM 625 O O . LEU A 1 83 ? 22.297 1.771 -38.528 1.00 86.94 83 LEU A O 1
ATOM 629 N N . LYS A 1 84 ? 20.770 0.136 -38.386 1.00 83.94 84 LYS A N 1
ATOM 630 C CA . LYS A 1 84 ? 21.030 -0.434 -39.713 1.00 83.94 84 LYS A CA 1
ATOM 631 C C . LYS A 1 84 ? 20.626 0.527 -40.831 1.00 83.94 84 LYS A C 1
ATOM 633 O O . LYS A 1 84 ? 21.330 0.613 -41.828 1.00 83.94 84 LYS A O 1
ATOM 638 N N . TYR A 1 85 ? 19.541 1.279 -40.647 1.00 85.69 85 TYR A N 1
ATOM 639 C CA . TYR A 1 85 ? 19.124 2.341 -41.565 1.00 85.69 85 TYR A CA 1
ATOM 640 C C . TYR A 1 85 ? 20.108 3.522 -41.581 1.00 85.69 85 TYR A C 1
ATOM 642 O O . TYR A 1 85 ? 20.375 4.076 -42.642 1.00 85.69 85 TYR A O 1
ATOM 650 N N . TRP A 1 86 ? 20.692 3.869 -40.429 1.00 81.00 86 TRP A N 1
ATOM 651 C CA . TRP A 1 86 ? 21.758 4.873 -40.324 1.00 81.00 86 TRP A CA 1
ATOM 652 C C . TRP A 1 86 ? 23.099 4.414 -40.913 1.00 81.00 86 TRP A C 1
ATOM 654 O O . TRP A 1 86 ? 23.862 5.245 -41.382 1.00 81.00 86 TRP A O 1
ATOM 664 N N . LEU A 1 87 ? 23.385 3.110 -40.893 1.00 85.19 87 LEU A N 1
ATOM 665 C CA . LEU A 1 87 ? 24.601 2.520 -41.468 1.00 85.19 87 LEU A CA 1
ATOM 666 C C . LEU A 1 87 ? 24.518 2.279 -42.984 1.00 85.19 87 LEU A C 1
ATOM 668 O O . LEU A 1 87 ? 25.556 2.168 -43.628 1.00 85.19 87 LEU A O 1
ATOM 672 N N . LEU A 1 88 ? 23.310 2.151 -43.546 1.00 82.44 88 LEU A N 1
ATOM 673 C CA . LEU A 1 88 ? 23.087 1.927 -44.984 1.00 82.44 88 LEU A CA 1
ATOM 674 C C . LEU A 1 88 ? 22.854 3.215 -45.795 1.00 82.44 88 LEU A C 1
ATOM 676 O O . LEU A 1 88 ? 22.641 3.122 -47.006 1.00 82.44 88 LEU A O 1
ATOM 680 N N . ARG A 1 89 ? 22.858 4.385 -45.152 1.00 75.81 89 ARG A N 1
ATOM 681 C CA . ARG A 1 89 ? 22.703 5.697 -45.792 1.00 75.81 89 ARG A CA 1
ATOM 682 C C . ARG A 1 89 ? 24.035 6.429 -45.848 1.00 75.81 89 ARG A C 1
ATOM 684 O O . ARG A 1 89 ? 24.254 7.107 -46.876 1.00 75.81 89 ARG A O 1
#

Radius of gyration: 22.12 Å; chains: 1; bounding box: 55×25×63 Å

pLDDT: mean 79.76, std 13.89, range [44.25, 94.12]

Organism: Proteus mirabilis (NCBI:txid584)

Sequence (89 aa):
MSAGHEHGDVKALPESRLLIAFALTGSFMVIEFIGGYLTESLALISDAMHMMTDAFALLLALIAIHAGRKQQIYSELMAMLVLKYWLLR

Secondary structure (DSSP, 8-state):
-PPP----------HHHHHHHHHHHHHHHHHHHHHHHHTT-HHHHHHHHHHHHHHHHHHHHHHHHHHHHHHTTTHHHHHHHHHHHHH--

InterPro domains:
  IPR027469 Cation efflux transmembrane domain superfamily [G3DSA:1.20.1510.10] (15-82)
  IPR027469 Cation efflux transmembrane domain superfamily [SSF161111] (16-71)
  IPR050681 Cation Diffusion Facilitator/SLC30A [PTHR11562] (15-71)
  IPR058533 Cation efflux 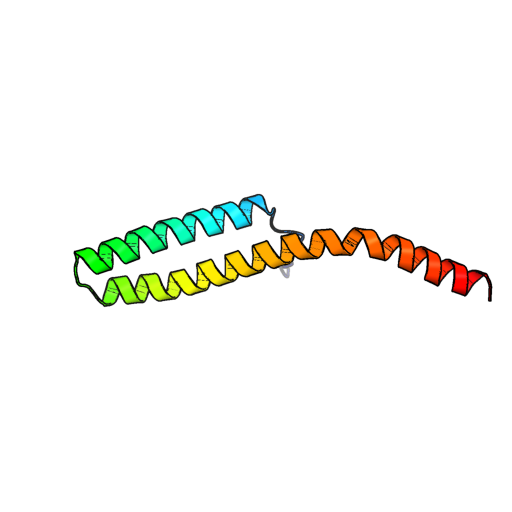protein, transmembrane domain [PF01545] (18-71)